Protein AF-G7IT45-F1 (afdb_monomer)

Structure (mmCIF, N/CA/C/O backbone):
data_AF-G7IT45-F1
#
_entry.id   AF-G7IT45-F1
#
loop_
_atom_site.group_PDB
_atom_site.id
_atom_site.type_symbol
_atom_site.label_atom_id
_atom_site.label_alt_id
_atom_site.label_comp_id
_atom_site.label_asym_id
_atom_site.label_entity_id
_atom_site.label_seq_id
_atom_site.pdbx_PDB_ins_code
_atom_site.Cartn_x
_atom_site.Cartn_y
_atom_site.Cartn_z
_atom_site.occupancy
_atom_site.B_iso_or_equiv
_atom_site.auth_seq_id
_atom_site.auth_comp_id
_atom_site.auth_asym_id
_atom_site.auth_atom_id
_atom_site.pdbx_PDB_model_num
ATOM 1 N N . MET A 1 1 ? 17.688 11.179 -70.882 1.00 41.47 1 MET A N 1
ATOM 2 C CA . MET A 1 1 ? 17.077 11.978 -69.800 1.00 41.47 1 MET A CA 1
ATOM 3 C C . MET A 1 1 ? 17.058 11.093 -68.564 1.00 41.47 1 MET A C 1
ATOM 5 O O . MET A 1 1 ? 16.276 10.158 -68.521 1.00 41.47 1 MET A O 1
ATOM 9 N N . ALA A 1 2 ? 18.028 11.274 -67.666 1.00 36.28 2 ALA A N 1
ATOM 10 C CA . ALA A 1 2 ? 18.219 10.451 -66.473 1.00 36.28 2 ALA A CA 1
ATOM 11 C C . ALA A 1 2 ? 17.669 11.207 -65.259 1.00 36.28 2 ALA A C 1
ATOM 13 O O . ALA A 1 2 ? 18.077 12.338 -65.005 1.00 36.28 2 ALA A O 1
ATOM 14 N N . THR A 1 3 ? 16.726 10.607 -64.542 1.00 42.81 3 THR A N 1
ATOM 15 C CA . THR A 1 3 ? 16.214 11.110 -63.264 1.00 42.81 3 THR A CA 1
ATOM 16 C C . THR A 1 3 ? 17.187 10.727 -62.155 1.00 42.81 3 THR A C 1
ATOM 18 O O . THR A 1 3 ? 17.329 9.547 -61.843 1.00 42.81 3 THR A O 1
ATOM 21 N N . GLN A 1 4 ? 17.864 11.716 -61.569 1.00 48.47 4 GLN A N 1
ATOM 22 C CA . GLN A 1 4 ? 18.598 11.537 -60.319 1.00 48.47 4 GLN A CA 1
ATOM 23 C C . GLN A 1 4 ? 17.596 11.578 -59.163 1.00 48.47 4 GLN A C 1
ATOM 25 O O . GLN A 1 4 ? 16.976 12.605 -58.893 1.00 48.47 4 GLN A O 1
ATOM 30 N N . THR A 1 5 ? 17.410 10.436 -58.510 1.00 47.06 5 THR A N 1
ATOM 31 C CA . THR A 1 5 ? 16.777 10.331 -57.196 1.00 47.06 5 THR A CA 1
ATOM 32 C C . THR A 1 5 ? 17.708 10.977 -56.177 1.00 47.06 5 THR A C 1
ATOM 34 O O . THR A 1 5 ? 18.746 10.409 -55.844 1.00 47.06 5 THR A O 1
ATOM 37 N N . VAL A 1 6 ? 17.355 12.189 -55.750 1.00 53.72 6 VAL A N 1
ATOM 38 C CA . VAL A 1 6 ? 18.033 12.923 -54.678 1.00 53.72 6 VAL A CA 1
ATOM 39 C C . VAL A 1 6 ? 18.029 12.068 -53.413 1.00 53.72 6 VAL A C 1
ATOM 41 O O . VAL A 1 6 ? 17.005 11.515 -53.018 1.00 53.72 6 VAL A O 1
ATOM 44 N N . GLU A 1 7 ? 19.219 11.936 -52.844 1.00 46.31 7 GLU A N 1
ATOM 45 C CA . GLU A 1 7 ? 19.577 11.059 -51.742 1.00 46.31 7 GLU A CA 1
ATOM 46 C C . GLU A 1 7 ? 18.808 11.399 -50.460 1.00 46.31 7 GLU A C 1
ATOM 48 O O . GLU A 1 7 ? 18.749 12.542 -50.006 1.00 46.31 7 GLU A O 1
ATOM 53 N N . ASP A 1 8 ? 18.246 10.349 -49.872 1.00 47.88 8 ASP A N 1
ATOM 54 C CA . ASP A 1 8 ? 17.491 10.294 -48.624 1.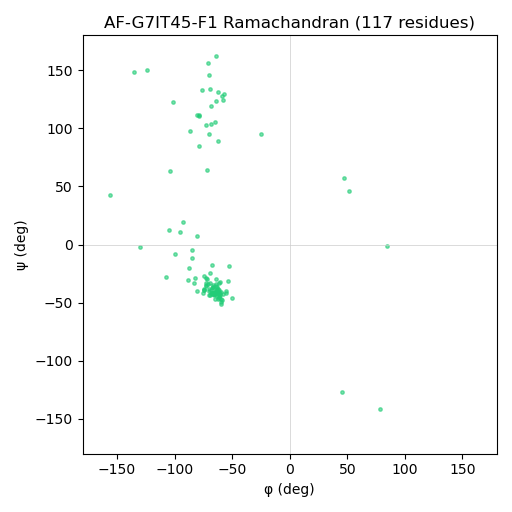00 47.88 8 ASP A CA 1
ATOM 55 C C . ASP A 1 8 ? 18.434 10.484 -47.408 1.00 47.88 8 ASP A C 1
ATOM 57 O O . ASP A 1 8 ? 18.681 9.577 -46.611 1.00 47.88 8 ASP A O 1
ATOM 61 N N . SER A 1 9 ? 19.051 11.666 -47.306 1.00 53.31 9 SER A N 1
ATOM 62 C CA . SER A 1 9 ? 20.130 11.980 -46.357 1.00 53.31 9 SER A CA 1
ATOM 63 C C . SER A 1 9 ? 19.658 12.834 -45.178 1.00 53.31 9 SER A C 1
ATOM 65 O O . SER A 1 9 ? 20.139 13.943 -44.963 1.00 53.31 9 SER A O 1
ATOM 67 N N . SER A 1 10 ? 18.744 12.315 -44.356 1.00 56.12 10 SER A N 1
ATOM 68 C CA . SER A 1 10 ? 18.561 12.834 -42.987 1.00 56.12 10 SER A CA 1
ATOM 69 C C . SER A 1 10 ? 17.938 11.821 -42.027 1.00 56.12 10 SER A C 1
ATOM 71 O O . SER A 1 10 ? 17.083 12.156 -41.206 1.00 56.12 10 SER A O 1
ATOM 73 N N . ARG A 1 11 ? 18.364 10.557 -42.079 1.00 58.91 11 ARG A N 1
ATOM 74 C CA . ARG A 1 11 ? 18.060 9.605 -41.003 1.00 58.91 11 ARG A CA 1
ATOM 75 C C . ARG A 1 11 ? 19.018 9.864 -39.836 1.00 58.91 11 ARG A C 1
ATOM 77 O O . ARG A 1 11 ? 20.075 9.249 -39.737 1.00 58.91 11 ARG A O 1
ATOM 84 N N . SER A 1 12 ? 18.679 10.812 -38.959 1.00 65.56 12 SER A N 1
ATOM 85 C CA . SER A 1 12 ? 19.432 11.028 -37.719 1.00 65.56 12 SER A CA 1
ATOM 86 C C . SER A 1 12 ? 19.285 9.794 -36.825 1.00 65.56 12 SER A C 1
ATOM 88 O O . SER A 1 12 ? 18.222 9.553 -36.250 1.00 65.56 12 SER A O 1
ATOM 90 N N . GLY A 1 13 ? 20.335 8.978 -36.743 1.00 75.06 13 GLY A N 1
ATOM 91 C CA . GLY A 1 13 ? 20.369 7.823 -35.851 1.00 75.06 13 GLY A CA 1
ATOM 92 C C . GLY A 1 13 ? 20.295 8.229 -34.369 1.00 75.06 13 GLY A C 1
ATOM 93 O O . GLY A 1 13 ? 20.558 9.385 -34.026 1.00 75.06 13 GLY A O 1
ATOM 94 N N . PRO A 1 14 ? 19.959 7.296 -33.461 1.00 78.94 14 PRO A N 1
ATOM 95 C CA . PRO A 1 14 ? 19.880 7.582 -32.030 1.00 78.94 14 PRO A CA 1
ATOM 96 C C . PRO A 1 14 ? 21.216 8.103 -31.481 1.00 78.94 14 PRO A C 1
ATOM 98 O O . PRO A 1 14 ? 22.249 7.437 -31.607 1.00 78.94 14 PRO A O 1
ATOM 101 N N . ARG A 1 15 ? 21.205 9.281 -30.843 1.00 84.56 15 ARG A N 1
ATOM 102 C CA . ARG A 1 15 ? 22.400 9.879 -30.230 1.00 84.56 15 ARG A CA 1
ATOM 103 C C . ARG A 1 15 ? 22.837 9.047 -29.026 1.00 84.56 15 ARG A C 1
ATOM 105 O O . ARG A 1 15 ? 22.092 8.909 -28.059 1.00 84.56 15 ARG A O 1
ATOM 112 N N . ARG A 1 16 ? 24.057 8.509 -29.076 1.00 86.50 16 ARG A N 1
ATOM 113 C CA . ARG A 1 16 ? 24.663 7.791 -27.948 1.00 86.50 16 ARG A CA 1
ATOM 114 C C . ARG A 1 16 ? 25.145 8.781 -26.899 1.00 86.50 16 ARG A C 1
ATOM 116 O O . ARG A 1 16 ? 25.781 9.783 -27.225 1.00 86.50 16 ARG A O 1
ATOM 123 N N . THR A 1 17 ? 24.813 8.509 -25.646 1.00 90.75 17 THR A N 1
ATOM 124 C CA . THR A 1 17 ? 25.255 9.287 -24.490 1.00 90.75 17 THR A CA 1
ATOM 125 C C . THR A 1 17 ? 25.688 8.315 -23.406 1.00 90.75 17 THR A C 1
ATOM 127 O O . THR A 1 17 ? 25.124 7.232 -23.289 1.00 90.75 17 THR A O 1
ATOM 130 N N . VAL A 1 18 ? 26.664 8.710 -22.588 1.00 90.12 18 VAL A N 1
ATOM 131 C CA . VAL A 1 18 ? 27.172 7.872 -21.489 1.00 90.12 18 VAL A CA 1
ATOM 132 C C . VAL A 1 18 ? 26.041 7.492 -20.524 1.00 90.12 18 VAL A C 1
ATOM 134 O O . VAL A 1 18 ? 25.907 6.334 -20.146 1.00 90.12 18 VAL A O 1
ATOM 137 N N . VAL A 1 19 ? 25.162 8.446 -20.198 1.00 92.38 19 VAL A N 1
ATOM 138 C CA . VAL A 1 19 ? 23.958 8.199 -19.386 1.00 92.38 19 VAL A CA 1
ATOM 139 C C . VAL A 1 19 ? 22.972 7.286 -20.118 1.00 92.38 19 VAL A C 1
ATOM 141 O O . VAL A 1 19 ? 22.407 6.381 -19.514 1.00 92.38 19 VAL A O 1
ATOM 144 N N . GLY A 1 20 ? 22.784 7.483 -21.423 1.00 89.81 20 GLY A N 1
ATOM 145 C CA . GLY A 1 20 ? 21.901 6.660 -22.242 1.00 89.81 20 GLY A CA 1
ATOM 146 C C . GLY A 1 20 ? 22.355 5.207 -22.323 1.00 89.81 20 GLY A C 1
ATOM 147 O O . GLY A 1 20 ? 21.511 4.325 -22.256 1.00 89.81 20 GLY A O 1
ATOM 148 N N . ASP A 1 21 ? 23.660 4.943 -22.405 1.00 91.88 21 ASP A N 1
ATOM 149 C CA . ASP A 1 21 ? 24.197 3.580 -22.410 1.00 91.88 21 ASP A CA 1
ATOM 150 C C . ASP A 1 21 ? 24.086 2.909 -21.020 1.00 91.88 21 ASP A C 1
ATOM 152 O O . ASP A 1 21 ? 23.860 1.701 -20.961 1.00 91.88 21 ASP A O 1
ATOM 156 N N . 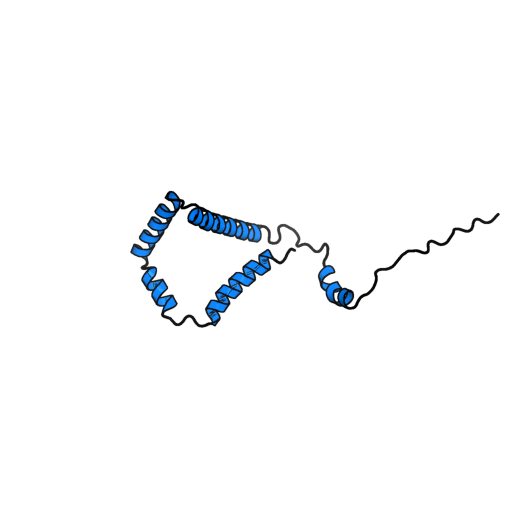LEU A 1 22 ? 24.124 3.674 -19.916 1.00 92.31 22 LEU A N 1
ATOM 157 C CA . LEU A 1 22 ? 23.862 3.171 -18.554 1.00 92.31 22 LEU A CA 1
ATOM 158 C C . LEU A 1 22 ? 22.375 2.896 -18.274 1.00 92.31 22 LEU A C 1
ATOM 160 O O . LEU A 1 22 ? 22.047 1.916 -17.611 1.00 92.31 22 LEU A O 1
ATOM 164 N N . LEU A 1 23 ? 21.471 3.747 -18.770 1.00 91.50 23 LEU 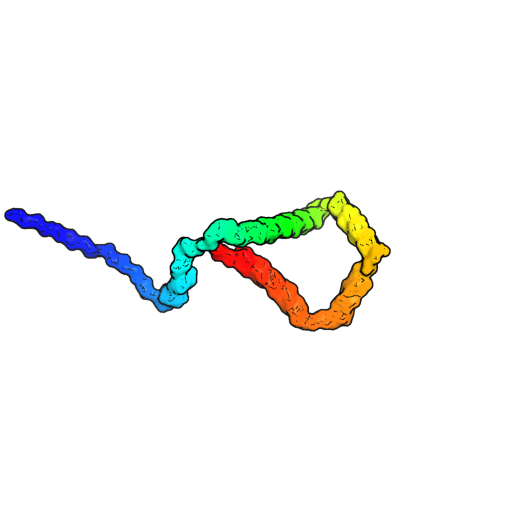A N 1
ATOM 165 C CA . LEU A 1 23 ? 20.019 3.604 -18.581 1.00 91.50 23 LEU A CA 1
ATOM 166 C C . LEU A 1 23 ? 19.372 2.673 -19.616 1.00 91.50 23 LEU A C 1
ATOM 168 O O . LEU A 1 23 ? 18.225 2.262 -19.451 1.00 91.50 23 LEU A O 1
ATOM 172 N N . LYS A 1 24 ? 20.101 2.308 -20.677 1.00 90.81 24 LYS A N 1
ATOM 173 C CA . LYS A 1 24 ? 19.636 1.397 -21.726 1.00 90.81 24 LYS A CA 1
ATOM 174 C C . LYS A 1 24 ? 19.040 0.079 -21.210 1.00 90.81 24 LYS A C 1
ATOM 176 O O . LYS A 1 24 ? 17.967 -0.268 -21.701 1.00 90.81 24 LYS A O 1
ATOM 181 N N . PRO A 1 25 ? 19.652 -0.651 -20.254 1.00 90.62 25 PRO A N 1
ATOM 182 C CA . PRO A 1 25 ? 19.051 -1.868 -19.707 1.00 90.62 25 PRO A CA 1
ATOM 183 C C . PRO A 1 25 ? 17.701 -1.623 -19.015 1.00 90.62 25 PRO A C 1
ATOM 185 O O . PRO A 1 25 ? 16.815 -2.463 -19.140 1.00 90.62 25 PRO A O 1
ATOM 188 N N . LEU A 1 26 ? 17.491 -0.464 -18.379 1.00 91.00 26 LEU A N 1
ATOM 189 C CA . LEU A 1 26 ? 16.231 -0.139 -17.690 1.00 91.00 26 LEU A CA 1
ATOM 190 C C . LEU A 1 26 ? 15.057 0.078 -18.653 1.00 91.00 26 LEU A C 1
ATOM 192 O O . LEU A 1 26 ? 13.912 -0.121 -18.274 1.00 91.00 26 LEU A O 1
ATOM 196 N N . ASN A 1 27 ? 15.336 0.457 -19.903 1.00 91.31 27 ASN A N 1
ATOM 197 C CA . ASN A 1 27 ? 14.320 0.643 -20.944 1.00 91.31 27 ASN A CA 1
ATOM 198 C C . ASN A 1 27 ? 14.299 -0.510 -21.970 1.00 91.31 27 ASN A C 1
ATOM 200 O O . ASN A 1 27 ? 13.732 -0.378 -23.052 1.00 91.31 27 ASN A O 1
ATOM 204 N N . SER A 1 28 ? 14.982 -1.624 -21.683 1.00 90.50 28 SER A N 1
ATOM 205 C CA . SER A 1 28 ? 15.138 -2.732 -22.639 1.00 90.50 28 SER A CA 1
ATOM 206 C C . SER A 1 28 ? 14.007 -3.762 -22.591 1.00 90.50 28 SER A C 1
ATOM 208 O O . SER A 1 28 ? 13.786 -4.462 -23.575 1.00 90.50 28 SER A O 1
ATOM 210 N N . GLU A 1 29 ? 13.258 -3.824 -21.487 1.00 91.00 29 GLU A N 1
ATOM 211 C CA . GLU A 1 29 ? 12.187 -4.809 -21.273 1.00 91.00 29 GLU A CA 1
ATOM 212 C C . GLU A 1 29 ? 10.797 -4.309 -21.701 1.00 91.00 29 GLU A C 1
ATOM 214 O O . GLU A 1 29 ? 9.773 -4.854 -21.292 1.00 91.00 29 GLU A O 1
ATOM 219 N N . TYR A 1 30 ? 10.738 -3.282 -22.552 1.00 84.00 30 TYR A N 1
ATOM 220 C CA . TYR A 1 30 ? 9.470 -2.754 -23.044 1.00 84.00 30 TYR A CA 1
ATOM 221 C C . TYR A 1 30 ? 8.663 -3.833 -23.782 1.00 84.00 30 TYR A C 1
ATOM 223 O O . TYR A 1 30 ? 9.158 -4.491 -24.698 1.00 84.00 30 TYR A O 1
ATOM 231 N N . GLY A 1 31 ? 7.403 -4.008 -23.381 1.00 90.62 31 GLY A N 1
ATOM 232 C CA . GLY A 1 31 ? 6.504 -5.025 -23.933 1.00 90.62 31 GLY A CA 1
ATOM 233 C C . GLY A 1 31 ? 6.634 -6.413 -23.297 1.00 90.62 31 GLY A C 1
ATOM 234 O O . GLY A 1 31 ? 5.870 -7.311 -23.653 1.00 90.62 31 GLY A O 1
ATOM 235 N N . LYS A 1 32 ? 7.548 -6.608 -22.337 1.00 90.06 32 LYS A N 1
ATOM 236 C CA . LYS A 1 32 ? 7.611 -7.832 -21.535 1.00 90.06 32 LYS A CA 1
ATOM 237 C C . LYS A 1 32 ? 6.543 -7.772 -20.445 1.00 90.06 32 LYS A C 1
ATOM 239 O O . LYS A 1 32 ? 6.650 -7.004 -19.498 1.00 90.06 32 LYS A O 1
ATOM 244 N N . VAL A 1 33 ? 5.520 -8.609 -20.572 1.00 90.12 33 VAL A N 1
ATOM 245 C CA . VAL A 1 33 ? 4.442 -8.733 -19.582 1.00 90.12 33 VAL A CA 1
ATOM 246 C C . VAL A 1 33 ? 4.317 -10.177 -19.116 1.00 90.12 33 VAL A C 1
ATOM 248 O O . VAL A 1 33 ? 4.623 -11.112 -19.860 1.00 90.12 33 VAL A O 1
ATOM 251 N N . ALA A 1 34 ? 3.874 -10.374 -17.876 1.00 89.06 34 ALA A N 1
ATOM 252 C CA . ALA A 1 34 ? 3.550 -11.707 -17.385 1.00 89.06 34 ALA A CA 1
ATOM 253 C C . ALA A 1 34 ? 2.289 -12.232 -18.104 1.00 89.06 34 ALA A C 1
ATOM 255 O O . ALA A 1 34 ? 1.309 -11.494 -18.218 1.00 89.06 34 ALA A O 1
ATOM 256 N N . PRO A 1 35 ? 2.280 -13.484 -18.593 1.00 88.56 35 PRO A N 1
ATOM 257 C CA . PRO A 1 35 ? 1.101 -14.052 -19.234 1.00 88.56 35 PRO A CA 1
ATOM 258 C C . PRO A 1 35 ? -0.022 -14.308 -18.214 1.00 88.56 35 PRO A C 1
ATOM 260 O O . PRO A 1 35 ? 0.225 -14.690 -17.069 1.00 88.56 35 PRO A O 1
ATOM 263 N N . GLY A 1 36 ? -1.276 -14.148 -18.646 1.00 93.25 36 GLY A N 1
ATOM 264 C CA . GLY A 1 36 ? -2.455 -14.371 -17.803 1.00 93.25 36 GLY A CA 1
ATOM 265 C C . GLY A 1 36 ? -2.744 -13.210 -16.844 1.00 93.25 36 GLY A C 1
ATOM 266 O O . GLY A 1 36 ? -2.610 -12.050 -17.215 1.00 93.25 36 GLY A O 1
ATOM 267 N N . TRP A 1 37 ? -3.172 -13.528 -15.617 1.00 86.62 37 TRP A N 1
ATOM 268 C CA . TRP A 1 37 ? -3.557 -12.540 -14.593 1.00 86.62 37 TRP A CA 1
ATOM 269 C C . TRP A 1 37 ? -2.381 -12.001 -13.768 1.00 86.62 37 TRP A C 1
ATOM 271 O O . TRP A 1 37 ? -2.586 -11.130 -12.928 1.00 86.62 37 TRP A O 1
ATOM 281 N N . GLY A 1 38 ? -1.162 -12.515 -13.966 1.00 91.62 38 GLY A N 1
ATOM 282 C CA . GLY A 1 38 ? 0.035 -12.055 -13.258 1.00 91.62 38 GLY A CA 1
ATOM 283 C C . GLY A 1 38 ? -0.185 -11.873 -11.749 1.00 91.62 38 GLY A C 1
ATOM 284 O O . GLY A 1 38 ? -0.677 -12.768 -11.062 1.00 91.62 38 GLY A O 1
ATOM 285 N N . THR A 1 39 ? 0.152 -10.688 -11.241 1.00 87.62 39 THR A N 1
ATOM 286 C CA . THR A 1 39 ? -0.045 -10.288 -9.839 1.00 87.62 39 THR A CA 1
ATOM 287 C C . THR A 1 39 ? -1.347 -9.516 -9.606 1.00 87.62 39 THR A C 1
ATOM 289 O O . THR A 1 39 ? -1.547 -8.989 -8.515 1.00 87.62 39 THR A O 1
ATOM 292 N N . THR A 1 40 ? -2.265 -9.453 -10.576 1.00 86.62 40 THR A N 1
ATOM 293 C CA . THR A 1 40 ? -3.514 -8.679 -10.469 1.00 86.62 40 THR A CA 1
ATOM 294 C C . THR A 1 40 ? -4.359 -9.040 -9.240 1.00 86.62 40 THR A C 1
ATOM 296 O O . THR A 1 40 ? -4.825 -8.116 -8.574 1.00 86.62 40 THR A O 1
ATOM 299 N N . PRO A 1 41 ? -4.531 -10.320 -8.845 1.00 86.31 41 PRO A N 1
ATOM 300 C CA . PRO A 1 41 ? -5.247 -10.641 -7.608 1.00 86.31 41 PRO A CA 1
ATOM 301 C C . PRO A 1 41 ? -4.540 -10.098 -6.357 1.00 86.31 41 PRO A C 1
ATOM 303 O O . PRO A 1 41 ? -5.189 -9.547 -5.472 1.00 86.31 41 PRO A O 1
ATOM 306 N N . LEU A 1 42 ? -3.206 -10.193 -6.308 1.00 86.00 42 LEU A N 1
ATOM 307 C CA . LEU A 1 42 ? -2.394 -9.658 -5.211 1.00 86.00 42 LEU A CA 1
ATOM 308 C C . LEU A 1 42 ? -2.480 -8.124 -5.146 1.00 86.00 42 LEU A C 1
ATOM 310 O O . LEU A 1 42 ? -2.652 -7.563 -4.067 1.00 86.00 42 LEU A O 1
ATOM 314 N N . MET A 1 43 ? -2.429 -7.452 -6.299 1.00 85.56 43 MET A N 1
ATOM 315 C CA . MET A 1 43 ? -2.661 -6.011 -6.421 1.00 85.56 43 MET A CA 1
ATOM 316 C C . MET A 1 43 ? -4.062 -5.632 -5.926 1.00 85.56 43 MET A C 1
ATOM 318 O O . MET A 1 43 ? -4.206 -4.644 -5.215 1.00 85.56 43 MET A O 1
ATOM 322 N N . GLY A 1 44 ? -5.084 -6.437 -6.234 1.00 84.31 44 GLY A N 1
ATOM 323 C CA . GLY A 1 44 ? -6.446 -6.243 -5.734 1.00 84.31 44 GLY A CA 1
ATOM 324 C C . GLY A 1 44 ? -6.536 -6.325 -4.208 1.00 84.31 44 GLY A C 1
ATOM 325 O O . GLY A 1 44 ? -7.182 -5.482 -3.588 1.00 84.31 44 GLY A O 1
ATOM 326 N N . ILE A 1 45 ? -5.830 -7.276 -3.589 1.00 88.44 45 ILE A N 1
ATOM 327 C CA . ILE A 1 45 ? -5.727 -7.362 -2.123 1.00 88.44 45 ILE A CA 1
ATOM 328 C C . ILE A 1 45 ? -5.043 -6.109 -1.562 1.00 88.44 45 ILE A C 1
ATOM 330 O O . ILE A 1 45 ? -5.554 -5.505 -0.620 1.00 88.44 45 ILE A O 1
ATOM 334 N N . ALA A 1 46 ? -3.926 -5.680 -2.157 1.00 87.44 46 ALA A N 1
ATOM 335 C CA . ALA A 1 46 ? -3.212 -4.479 -1.726 1.00 87.44 46 ALA A CA 1
ATOM 336 C C . ALA A 1 46 ? -4.086 -3.219 -1.848 1.00 87.44 46 ALA A C 1
ATOM 338 O O . ALA A 1 46 ? -4.134 -2.414 -0.921 1.00 87.44 46 ALA A O 1
ATOM 339 N N . MET A 1 47 ? -4.840 -3.079 -2.941 1.00 84.38 47 MET A N 1
ATOM 340 C CA . MET A 1 47 ? -5.804 -1.994 -3.130 1.00 84.38 47 MET A CA 1
ATOM 341 C C . MET A 1 47 ? -6.935 -2.022 -2.098 1.00 84.38 47 MET A C 1
ATOM 343 O O . MET A 1 47 ? -7.318 -0.969 -1.589 1.00 84.38 47 MET A O 1
ATOM 347 N N . ALA A 1 48 ? -7.471 -3.201 -1.774 1.00 84.62 48 ALA A N 1
ATOM 348 C CA . ALA A 1 48 ? -8.527 -3.340 -0.774 1.00 84.62 48 ALA A CA 1
ATOM 349 C C . ALA A 1 48 ? -8.025 -2.944 0.622 1.00 84.62 48 ALA 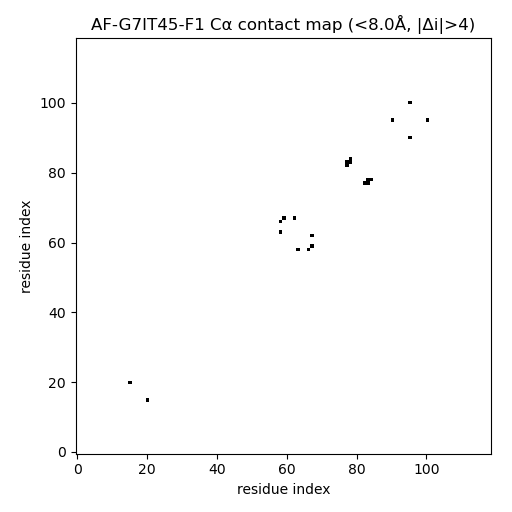A C 1
ATOM 351 O O . ALA A 1 48 ? -8.662 -2.137 1.296 1.00 84.62 48 ALA A O 1
ATOM 352 N N . LEU A 1 49 ? -6.846 -3.434 1.022 1.00 84.12 49 LEU A N 1
ATOM 353 C CA . LEU A 1 49 ? -6.202 -3.047 2.281 1.00 84.12 49 LEU A CA 1
ATOM 354 C C . LEU A 1 49 ? -5.893 -1.548 2.320 1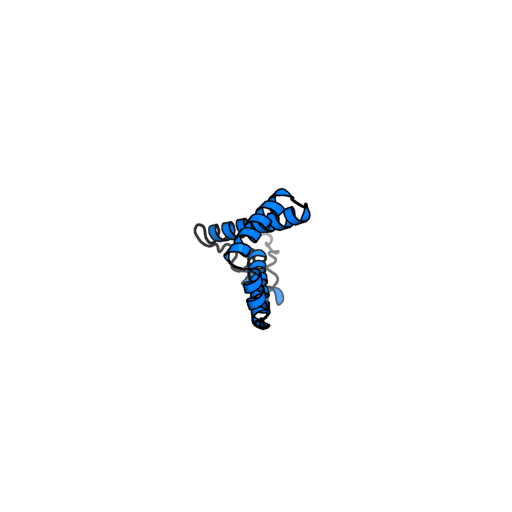.00 84.12 49 LEU A C 1
ATOM 356 O O . LEU A 1 49 ? -6.142 -0.897 3.332 1.00 84.12 49 LEU A O 1
ATOM 360 N N . PHE A 1 50 ? -5.420 -0.982 1.208 1.00 82.38 50 PHE A N 1
ATOM 361 C CA . PHE A 1 50 ? -5.168 0.451 1.089 1.00 82.38 50 PHE A CA 1
ATOM 362 C C . PHE A 1 50 ? -6.460 1.271 1.211 1.00 82.38 50 PHE A C 1
ATOM 364 O O . PHE A 1 50 ? -6.483 2.289 1.894 1.00 82.38 50 PHE A O 1
ATOM 371 N N . THR A 1 51 ? -7.567 0.799 0.635 1.00 81.06 51 THR A N 1
ATOM 372 C CA . THR A 1 51 ? -8.881 1.455 0.746 1.00 81.06 51 THR A CA 1
ATOM 373 C C . THR A 1 51 ? -9.421 1.411 2.176 1.00 81.06 51 THR A C 1
ATOM 375 O O . THR A 1 51 ? -9.928 2.417 2.672 1.00 81.06 51 THR A O 1
ATOM 378 N N . ILE A 1 52 ? -9.275 0.278 2.870 1.00 84.38 52 ILE A N 1
ATOM 379 C CA . ILE A 1 52 ? -9.638 0.146 4.288 1.00 84.38 52 ILE A CA 1
ATOM 380 C C . ILE A 1 52 ? -8.795 1.104 5.137 1.00 84.38 52 ILE A C 1
ATOM 382 O O . ILE A 1 52 ? -9.342 1.841 5.953 1.00 84.38 52 ILE A O 1
ATOM 386 N N . PHE A 1 53 ? -7.482 1.155 4.898 1.00 82.38 53 PHE A N 1
ATOM 387 C CA . PHE A 1 53 ? -6.575 2.075 5.582 1.00 82.38 53 PHE A CA 1
ATOM 388 C C . PHE A 1 53 ? -6.973 3.545 5.376 1.00 82.38 53 PHE A C 1
ATOM 390 O O . PHE A 1 53 ? -7.090 4.289 6.351 1.00 82.38 53 PHE A O 1
ATOM 397 N N . LEU A 1 54 ? -7.249 3.953 4.130 1.00 79.81 54 LEU A N 1
ATOM 398 C CA . LEU A 1 54 ? -7.703 5.310 3.815 1.00 79.81 54 LEU A CA 1
ATOM 399 C C . LEU A 1 54 ? -9.058 5.640 4.455 1.00 79.81 54 LEU A C 1
ATOM 401 O O . LEU A 1 54 ? -9.261 6.763 4.910 1.00 79.81 54 LEU A O 1
ATOM 405 N N . SER A 1 55 ? -9.969 4.670 4.527 1.00 77.25 55 SER A N 1
ATOM 406 C CA . SER A 1 55 ? -11.273 4.853 5.175 1.00 77.25 55 SER A CA 1
ATOM 407 C C . SER A 1 55 ? -11.115 5.064 6.682 1.00 77.25 55 SER A C 1
ATOM 409 O O . SER A 1 55 ? -11.709 5.984 7.230 1.00 77.25 55 SER A O 1
ATOM 411 N N . ILE A 1 56 ? -10.235 4.302 7.341 1.00 77.44 56 ILE A N 1
ATOM 412 C CA . ILE A 1 56 ? -9.935 4.469 8.771 1.00 77.44 56 ILE A CA 1
ATOM 413 C C . ILE A 1 56 ? -9.390 5.874 9.055 1.00 77.44 56 ILE A C 1
ATOM 415 O O . ILE A 1 56 ? -9.916 6.562 9.927 1.00 77.44 56 ILE A O 1
ATOM 419 N N . ILE A 1 57 ? -8.375 6.341 8.316 1.00 78.94 57 ILE A N 1
ATOM 420 C CA . ILE A 1 57 ? -7.813 7.685 8.553 1.00 78.94 57 ILE A CA 1
ATOM 421 C C . ILE A 1 57 ? -8.814 8.797 8.213 1.00 78.94 57 ILE A C 1
ATOM 423 O O . ILE A 1 57 ? -8.841 9.818 8.897 1.00 78.94 57 ILE A O 1
ATOM 427 N N . LEU A 1 58 ? -9.654 8.602 7.190 1.00 75.44 58 LEU A N 1
ATOM 428 C CA . LEU A 1 58 ? -10.679 9.563 6.789 1.00 75.44 58 LEU A CA 1
ATOM 429 C C . LEU A 1 58 ? -11.782 9.665 7.844 1.00 75.44 58 LEU A C 1
ATOM 431 O O . LEU A 1 58 ? -12.229 10.763 8.162 1.00 75.44 58 LEU A O 1
ATOM 435 N N . GLU A 1 59 ? -12.202 8.541 8.410 1.00 71.81 59 GLU A N 1
ATOM 436 C CA . GLU A 1 59 ? -13.211 8.509 9.464 1.00 71.81 59 GLU A CA 1
ATOM 437 C C . GLU A 1 59 ? -12.671 9.022 10.802 1.00 71.81 59 GLU A C 1
ATOM 439 O O . GLU A 1 59 ? -13.388 9.73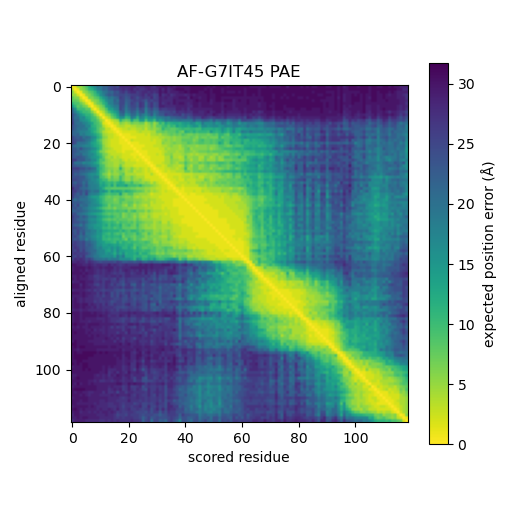6 11.501 1.00 71.81 59 GLU A O 1
ATOM 444 N N . ILE A 1 60 ? -11.396 8.765 11.122 1.00 72.50 60 ILE A N 1
ATOM 445 C CA . ILE A 1 60 ? -10.699 9.413 12.245 1.00 72.50 60 ILE A CA 1
ATOM 446 C C . ILE A 1 60 ? -10.670 10.934 12.039 1.00 72.50 60 ILE A C 1
ATOM 448 O O . ILE A 1 60 ? -11.008 11.685 12.953 1.00 72.50 60 ILE A O 1
ATOM 452 N N . TYR A 1 61 ? -10.318 11.401 10.838 1.00 74.44 61 TYR A N 1
ATOM 453 C CA . TYR A 1 61 ? -10.249 12.830 10.525 1.00 74.44 61 TYR A CA 1
ATOM 454 C C . TYR A 1 61 ? -11.623 13.509 10.571 1.00 74.44 61 TYR A C 1
ATOM 456 O O . TYR A 1 61 ? -11.770 14.592 11.133 1.00 74.44 61 TYR A O 1
ATOM 464 N N . ASN A 1 62 ? -12.652 12.857 10.029 1.00 79.06 62 ASN A N 1
ATOM 465 C CA . ASN A 1 62 ? -14.017 13.375 10.007 1.00 79.06 62 ASN A CA 1
ATOM 466 C C . ASN A 1 62 ? -14.764 13.166 11.338 1.00 79.06 62 ASN A C 1
ATOM 468 O O . ASN A 1 62 ? -15.965 13.415 11.414 1.00 79.06 62 ASN A O 1
ATOM 472 N N . SER A 1 63 ? -14.077 12.694 12.388 1.00 64.50 63 SER A N 1
ATOM 473 C CA . SER A 1 63 ? -14.681 12.405 13.694 1.00 64.50 63 SER A CA 1
ATOM 474 C C . SER A 1 63 ? -15.926 11.513 13.571 1.00 64.50 63 SER A C 1
ATOM 476 O O . SER A 1 63 ? -16.973 11.803 14.148 1.00 64.50 63 SER A O 1
ATOM 478 N N . GLY A 1 64 ? -15.839 10.439 12.779 1.00 61.28 64 GLY A N 1
ATOM 479 C CA . GLY A 1 64 ? -16.921 9.484 12.552 1.00 61.28 64 GLY A CA 1
ATOM 480 C C . GLY A 1 64 ? -17.323 8.769 13.844 1.00 61.28 64 GLY A C 1
ATOM 481 O O . GLY A 1 64 ? -16.810 7.700 14.165 1.00 61.28 64 GLY A O 1
ATOM 482 N N . ILE A 1 65 ? -18.267 9.359 14.583 1.00 58.38 65 ILE A N 1
ATOM 483 C CA . ILE A 1 65 ? -18.732 8.916 15.911 1.00 58.38 65 ILE A CA 1
ATOM 484 C C . ILE A 1 65 ? -19.180 7.444 15.919 1.00 58.38 65 ILE A C 1
ATOM 486 O O . ILE A 1 65 ? -19.021 6.765 16.933 1.00 58.38 65 ILE A O 1
ATOM 490 N N . LEU A 1 66 ? -19.711 6.930 14.803 1.00 60.19 66 LEU A N 1
ATOM 491 C CA . LEU A 1 66 ? -20.287 5.584 14.718 1.00 60.19 66 LEU A CA 1
ATOM 492 C C . LEU A 1 66 ? -19.236 4.472 14.538 1.00 60.19 66 LEU A C 1
ATOM 494 O O . LEU A 1 66 ? -19.350 3.425 15.174 1.00 60.19 66 LEU A O 1
ATOM 498 N N . TRP A 1 67 ? -18.190 4.692 13.731 1.00 61.22 67 TRP A N 1
ATOM 499 C CA . TRP A 1 67 ? -17.078 3.739 13.633 1.00 61.22 67 TRP A CA 1
ATOM 500 C C . TRP A 1 67 ? -16.199 3.861 14.877 1.00 61.22 67 TRP A C 1
ATOM 502 O O . TRP A 1 67 ? -15.916 2.855 15.504 1.00 61.22 67 TRP A O 1
ATOM 512 N N . PHE A 1 68 ? -15.905 5.064 15.379 1.00 62.03 68 PHE A N 1
ATOM 513 C CA . PHE A 1 68 ? -15.155 5.196 16.634 1.00 62.03 68 PHE A CA 1
ATOM 514 C C . PHE A 1 68 ? -15.816 4.435 17.801 1.00 62.03 68 PHE A C 1
ATOM 516 O O . PHE A 1 68 ? -15.134 3.742 18.546 1.00 62.03 68 PHE A O 1
ATOM 523 N N . THR A 1 69 ? -17.148 4.456 17.929 1.00 64.50 69 THR A N 1
ATOM 524 C CA . THR A 1 69 ? -17.848 3.681 18.975 1.00 64.50 69 THR A CA 1
ATOM 525 C C . THR A 1 69 ? -17.883 2.174 18.725 1.00 64.50 69 THR A C 1
ATOM 527 O O . THR A 1 69 ? -17.782 1.416 19.688 1.00 64.50 69 THR A O 1
ATOM 530 N N . TYR A 1 70 ? -18.008 1.709 17.480 1.00 66.69 70 TYR A N 1
ATOM 531 C CA . TYR A 1 70 ? -17.972 0.272 17.178 1.00 66.69 70 TYR A CA 1
ATOM 532 C C . TYR A 1 70 ? -16.545 -0.301 17.271 1.00 66.69 70 TYR A C 1
ATOM 534 O O . TYR A 1 70 ? -16.366 -1.385 17.817 1.00 66.69 70 TYR A O 1
ATOM 542 N N . LEU A 1 71 ? -15.527 0.443 16.825 1.00 65.69 71 LEU A N 1
ATOM 543 C CA . LEU A 1 71 ? -14.105 0.083 16.919 1.00 65.69 71 LEU A CA 1
ATOM 544 C C . LEU A 1 71 ? -13.653 0.083 18.367 1.00 65.69 71 LEU A C 1
ATOM 546 O O . LEU A 1 71 ? -13.015 -0.875 18.776 1.00 65.69 71 LEU A O 1
ATOM 550 N N . ASN A 1 72 ? -14.059 1.083 19.155 1.00 65.50 72 ASN A N 1
ATOM 551 C CA . ASN A 1 72 ? -13.831 1.066 20.596 1.00 65.50 72 ASN A CA 1
ATOM 552 C C . ASN A 1 72 ? -14.539 -0.111 21.252 1.00 65.50 72 ASN A C 1
ATOM 554 O O . ASN A 1 72 ? -13.913 -0.794 22.033 1.00 65.50 72 ASN A O 1
ATOM 558 N N . LYS A 1 73 ? -15.777 -0.455 20.877 1.00 72.44 73 LYS A N 1
ATOM 559 C CA . LYS A 1 73 ? -16.424 -1.664 21.415 1.00 72.44 73 LYS A CA 1
ATOM 560 C C . LYS A 1 73 ? -15.679 -2.952 21.081 1.00 72.44 73 LYS A C 1
ATOM 562 O O . LYS A 1 73 ? -15.642 -3.858 21.904 1.00 72.44 73 LYS A O 1
ATOM 567 N N . VAL A 1 74 ? -15.147 -3.060 19.865 1.00 72.75 74 VAL A N 1
ATOM 568 C CA . VAL A 1 74 ? -14.341 -4.212 19.450 1.00 72.75 74 VAL A CA 1
ATOM 569 C C . VAL A 1 74 ? -13.004 -4.208 20.190 1.00 72.75 74 VAL A C 1
ATOM 571 O O . VAL A 1 74 ? -12.614 -5.254 20.693 1.00 72.75 74 VAL A O 1
ATOM 574 N N . TYR A 1 75 ? -12.341 -3.057 20.319 1.00 65.69 75 TYR A N 1
ATOM 575 C CA . TYR A 1 75 ? -11.122 -2.900 21.113 1.00 65.69 75 TYR A CA 1
ATOM 576 C C . TYR A 1 75 ? -11.356 -3.242 22.580 1.00 65.69 75 TYR A C 1
ATOM 578 O O . TYR A 1 75 ? -10.624 -4.067 23.102 1.00 65.69 75 TYR A O 1
ATOM 586 N N . ASP A 1 76 ? -12.397 -2.704 23.208 1.00 71.94 76 ASP A N 1
ATOM 587 C CA . ASP A 1 76 ? -12.781 -2.972 24.594 1.00 71.94 76 ASP A CA 1
ATOM 588 C C . ASP A 1 76 ? -13.096 -4.462 24.788 1.00 71.94 76 ASP A C 1
ATOM 590 O O . ASP A 1 76 ? -12.622 -5.079 25.736 1.00 71.94 76 ASP A O 1
ATOM 594 N N . TRP A 1 77 ? -13.832 -5.079 23.854 1.00 79.62 77 TRP A N 1
ATOM 595 C CA . TRP A 1 77 ? -14.114 -6.518 23.881 1.00 79.62 77 TRP A CA 1
ATOM 596 C C . TRP A 1 77 ? -12.840 -7.362 23.772 1.00 79.62 77 TRP A C 1
ATOM 598 O O . TRP A 1 77 ? -12.730 -8.408 24.410 1.00 79.62 77 TRP A O 1
ATOM 608 N N . PHE A 1 78 ? -11.882 -6.928 22.954 1.00 64.44 78 PHE A N 1
ATOM 609 C CA . PHE A 1 78 ? -10.595 -7.596 22.812 1.00 64.44 78 PHE A CA 1
ATOM 610 C C . PHE A 1 78 ? -9.684 -7.358 24.022 1.00 64.44 78 PHE A C 1
ATOM 612 O O . PHE A 1 78 ? -9.032 -8.299 24.459 1.00 64.44 78 PHE A O 1
ATOM 619 N N . GLU A 1 79 ? -9.657 -6.156 24.592 1.00 74.88 79 GLU A N 1
ATOM 620 C CA . GLU A 1 79 ? -8.901 -5.819 25.802 1.00 74.88 79 GLU A CA 1
ATOM 621 C C . GLU A 1 79 ? -9.386 -6.664 26.983 1.00 74.88 79 GLU A C 1
ATOM 623 O O . GLU A 1 79 ? -8.591 -7.305 27.663 1.00 74.88 79 GLU A O 1
ATOM 628 N N . GLU A 1 80 ? -10.705 -6.786 27.146 1.00 77.94 80 GLU A N 1
ATOM 629 C CA . GLU A 1 80 ? -11.332 -7.579 28.207 1.00 77.94 80 GLU A CA 1
ATOM 630 C C . GLU A 1 80 ? -11.096 -9.096 28.047 1.00 77.94 80 GLU A C 1
ATOM 632 O O . GLU A 1 80 ? -11.268 -9.872 28.990 1.00 77.94 80 GLU A O 1
ATOM 637 N N . ARG A 1 81 ? -10.702 -9.552 26.850 1.00 71.94 81 ARG A N 1
ATOM 638 C CA . ARG A 1 81 ? -10.470 -10.973 26.539 1.00 71.94 81 ARG A CA 1
ATOM 639 C C . ARG A 1 81 ? -9.006 -11.358 26.390 1.00 71.94 81 ARG A C 1
ATOM 641 O O . ARG A 1 81 ? -8.691 -12.529 26.597 1.00 71.94 81 ARG A O 1
ATOM 648 N N . LEU A 1 82 ? -8.150 -10.428 25.984 1.00 63.47 82 LEU A N 1
ATOM 649 C CA . LEU A 1 82 ? -6.767 -10.687 25.589 1.00 63.47 82 LEU A CA 1
ATOM 650 C C . LEU A 1 82 ? -5.743 -9.761 26.261 1.00 63.47 82 LEU A C 1
ATOM 652 O O . LEU A 1 82 ? -4.561 -9.963 26.005 1.00 63.47 82 LEU A O 1
ATOM 656 N N . GLU A 1 83 ? -6.159 -8.788 27.085 1.00 69.44 83 GLU A N 1
ATOM 657 C CA . GLU A 1 83 ? -5.275 -7.817 27.761 1.00 69.44 83 GLU A CA 1
ATOM 658 C C . GLU A 1 83 ? -4.254 -7.194 26.789 1.00 69.44 83 GLU A C 1
ATOM 660 O O . GLU A 1 83 ? -3.034 -7.312 26.951 1.00 69.44 83 GLU A O 1
ATOM 665 N N . ILE A 1 84 ? -4.746 -6.570 25.712 1.00 65.06 84 ILE A N 1
ATOM 666 C CA . ILE A 1 84 ? -3.894 -6.060 24.631 1.00 65.06 84 ILE A CA 1
ATOM 667 C C . ILE A 1 84 ? -2.911 -5.008 25.156 1.00 65.06 84 ILE A C 1
ATOM 669 O O . ILE A 1 84 ? -1.782 -4.970 24.666 1.00 65.06 84 ILE A O 1
ATOM 673 N N . GLN A 1 85 ? -3.264 -4.218 26.175 1.00 61.56 85 GLN A N 1
ATOM 674 C CA . GLN A 1 85 ? -2.324 -3.288 26.811 1.00 61.56 85 GLN A CA 1
ATOM 675 C C . GLN A 1 85 ? -1.164 -4.012 27.499 1.00 61.56 85 GLN A C 1
ATOM 677 O O . GLN A 1 85 ? -0.022 -3.593 27.336 1.00 61.56 85 GLN A O 1
ATOM 682 N N . ALA A 1 86 ? -1.409 -5.137 28.176 1.00 69.19 86 ALA A N 1
ATOM 683 C CA . ALA A 1 86 ? -0.341 -5.930 28.787 1.00 69.19 86 ALA A CA 1
ATOM 684 C C . ALA A 1 86 ? 0.577 -6.567 27.729 1.00 69.19 86 ALA A C 1
ATOM 686 O O . ALA A 1 86 ? 1.792 -6.625 27.912 1.00 69.19 86 ALA A O 1
ATOM 687 N N . ILE A 1 87 ? 0.018 -6.995 26.592 1.00 66.44 87 ILE A N 1
ATOM 688 C CA . ILE A 1 87 ? 0.786 -7.529 25.458 1.00 66.44 87 ILE A CA 1
ATOM 689 C C . ILE A 1 87 ? 1.592 -6.418 24.772 1.00 66.44 87 ILE A C 1
ATOM 691 O O . ILE A 1 87 ? 2.759 -6.618 24.444 1.00 66.44 87 ILE A O 1
ATOM 695 N N . ALA A 1 88 ? 1.002 -5.242 24.555 1.00 64.69 88 ALA A N 1
ATOM 696 C CA . ALA A 1 88 ? 1.675 -4.098 23.948 1.00 64.69 88 ALA A CA 1
ATOM 697 C C . ALA A 1 88 ? 2.797 -3.561 24.848 1.00 64.69 88 ALA A C 1
ATOM 699 O O . ALA A 1 88 ? 3.895 -3.280 24.361 1.00 64.69 88 ALA A O 1
ATOM 700 N N . ASP A 1 89 ? 2.563 -3.487 26.155 1.00 65.44 89 ASP A N 1
A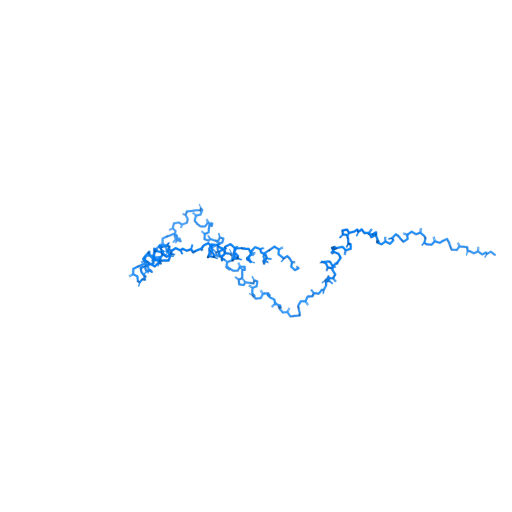TOM 701 C CA . ASP A 1 89 ? 3.564 -3.091 27.142 1.00 65.44 89 ASP A CA 1
ATOM 702 C C . ASP A 1 89 ? 4.659 -4.155 27.303 1.00 65.44 89 ASP A C 1
ATOM 704 O O . ASP A 1 89 ? 5.817 -3.794 27.492 1.00 65.44 89 ASP A O 1
ATOM 708 N N . ASP A 1 90 ? 4.359 -5.452 27.158 1.00 69.12 90 ASP A N 1
ATOM 709 C CA . ASP A 1 90 ? 5.372 -6.522 27.111 1.00 69.12 90 ASP A CA 1
ATOM 710 C C . ASP A 1 90 ? 6.202 -6.475 25.815 1.00 69.12 90 ASP A C 1
ATOM 712 O O . ASP A 1 90 ? 7.424 -6.635 25.848 1.00 69.12 90 ASP A O 1
ATOM 716 N N . ILE A 1 91 ? 5.568 -6.192 24.670 1.00 62.50 91 ILE A N 1
ATOM 717 C CA . ILE A 1 91 ? 6.245 -6.026 23.374 1.00 62.50 91 ILE A CA 1
ATOM 718 C C . ILE A 1 91 ? 7.133 -4.776 23.372 1.00 62.50 91 ILE A C 1
ATOM 720 O O . ILE A 1 91 ? 8.206 -4.806 22.776 1.00 62.50 91 ILE A O 1
ATOM 724 N N . THR A 1 92 ? 6.718 -3.688 24.027 1.00 57.12 92 THR A N 1
ATOM 725 C CA . THR A 1 92 ? 7.462 -2.416 24.048 1.00 57.12 92 THR A CA 1
ATOM 726 C C . THR A 1 92 ? 8.489 -2.321 25.181 1.00 57.12 92 THR A C 1
ATOM 728 O O . THR A 1 92 ? 9.541 -1.714 24.973 1.00 57.12 92 THR A O 1
ATOM 731 N N . ASN A 1 93 ? 8.265 -2.960 26.340 1.00 63.59 93 ASN A N 1
ATOM 732 C CA . ASN A 1 93 ? 9.278 -3.082 27.403 1.00 63.59 93 ASN A CA 1
ATOM 733 C C . ASN A 1 93 ? 10.372 -4.097 27.070 1.00 63.59 93 ASN A C 1
ATOM 735 O O . ASN A 1 93 ? 11.504 -3.956 27.543 1.00 63.59 93 ASN A O 1
ATOM 739 N N . LYS A 1 94 ? 10.086 -5.113 26.245 1.00 56.31 94 LYS A N 1
ATOM 740 C CA . LYS A 1 94 ? 11.146 -5.898 25.608 1.00 56.31 94 LYS A CA 1
ATOM 741 C C . LYS A 1 94 ? 11.806 -5.011 24.572 1.00 56.31 94 LYS A C 1
ATOM 743 O O . LYS A 1 94 ? 11.309 -4.916 23.461 1.00 56.31 94 LYS A O 1
ATOM 748 N N . TYR A 1 95 ? 12.906 -4.366 24.975 1.00 51.97 95 TYR A N 1
ATOM 749 C CA . TYR A 1 95 ? 13.774 -3.506 24.165 1.00 51.97 95 TYR A CA 1
ATOM 750 C C . TYR A 1 95 ? 13.671 -3.872 22.684 1.00 51.97 95 TYR A C 1
ATOM 752 O O . TYR A 1 95 ? 14.308 -4.828 22.245 1.00 51.97 95 TYR A O 1
ATOM 760 N N . VAL A 1 96 ? 12.810 -3.163 21.945 1.00 55.38 96 VAL A N 1
ATOM 761 C CA . VAL A 1 96 ? 12.542 -3.454 20.539 1.00 55.38 96 VAL A CA 1
ATOM 762 C C . VAL A 1 96 ? 13.790 -3.005 19.806 1.00 55.38 96 VAL A C 1
ATOM 764 O O . VAL A 1 96 ? 14.024 -1.798 19.684 1.00 55.38 96 VAL A O 1
ATOM 767 N N . PRO A 1 97 ? 14.675 -3.925 19.398 1.00 50.38 97 PRO A N 1
ATOM 768 C CA . PRO A 1 97 ? 15.997 -3.494 19.012 1.00 50.38 97 PRO A CA 1
ATOM 769 C C . PRO A 1 97 ? 15.874 -2.743 17.682 1.00 50.38 97 PRO A C 1
ATOM 771 O O . PRO A 1 97 ? 14.923 -2.975 16.929 1.00 50.38 97 PRO A O 1
ATOM 774 N N . PRO A 1 98 ? 16.821 -1.855 17.344 1.00 55.81 98 PRO A N 1
ATOM 775 C CA . PRO A 1 98 ? 16.742 -1.012 16.146 1.00 55.81 98 PRO A CA 1
ATOM 776 C C . PRO A 1 98 ? 16.485 -1.795 14.843 1.00 55.81 98 PRO A C 1
ATOM 778 O O . PRO A 1 98 ? 15.991 -1.224 13.873 1.00 55.81 98 PRO A O 1
ATOM 781 N N . HIS A 1 99 ? 16.729 -3.112 14.834 1.00 53.44 99 HIS A N 1
ATOM 782 C CA . HIS A 1 99 ? 16.373 -4.010 13.739 1.00 53.44 99 HIS A CA 1
ATOM 783 C C . HIS A 1 99 ? 14.856 -4.148 13.479 1.00 53.44 99 HIS A C 1
ATOM 785 O O . HIS A 1 99 ? 14.477 -4.348 12.333 1.00 53.44 99 HIS A O 1
ATOM 791 N N . VAL A 1 100 ? 13.972 -4.017 14.478 1.00 54.25 100 VAL A N 1
ATOM 792 C CA . VAL A 1 100 ? 12.503 -4.134 14.308 1.00 54.25 100 VAL A CA 1
ATOM 793 C C . VAL A 1 100 ? 11.886 -2.822 13.816 1.00 54.25 100 VAL A C 1
ATOM 795 O O . VAL A 1 100 ? 10.977 -2.840 12.990 1.00 54.25 100 VAL A O 1
ATOM 798 N N . ASN A 1 101 ? 12.434 -1.673 14.224 1.00 52.16 101 ASN A N 1
ATOM 799 C CA . ASN A 1 101 ? 12.098 -0.386 13.604 1.00 52.16 101 ASN A CA 1
ATOM 800 C C . ASN A 1 101 ? 12.545 -0.365 12.125 1.00 52.16 101 ASN A C 1
ATOM 802 O O . ASN A 1 101 ? 11.852 0.151 11.254 1.00 52.16 101 ASN A O 1
ATOM 806 N N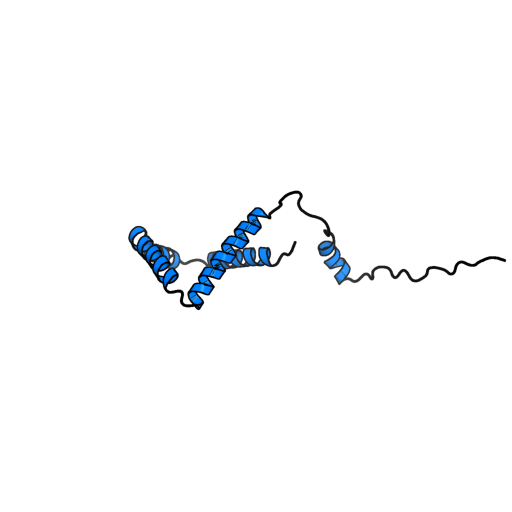 . ILE A 1 102 ? 13.660 -1.041 11.822 1.00 50.91 102 ILE A N 1
ATOM 807 C CA . ILE A 1 102 ? 14.087 -1.366 10.457 1.00 50.91 102 ILE A CA 1
ATOM 808 C C . ILE A 1 102 ? 13.108 -2.305 9.743 1.00 50.91 102 ILE A C 1
ATOM 810 O O . ILE A 1 102 ? 12.892 -2.097 8.560 1.00 50.91 102 ILE A O 1
ATOM 814 N N . PHE A 1 103 ? 12.459 -3.268 10.408 1.00 49.78 103 PHE A N 1
ATOM 815 C CA . PHE A 1 103 ? 11.397 -4.082 9.792 1.00 49.78 103 PHE A CA 1
ATOM 816 C C . PHE A 1 103 ? 10.129 -3.273 9.475 1.00 49.78 103 PHE A C 1
ATOM 818 O O . PHE A 1 103 ? 9.553 -3.478 8.411 1.00 49.78 103 PHE A O 1
ATOM 825 N N . TYR A 1 104 ? 9.722 -2.320 10.321 1.00 57.53 104 TYR A N 1
ATOM 826 C CA . TYR A 1 104 ? 8.627 -1.388 10.004 1.00 57.53 104 TYR A CA 1
ATOM 827 C C . TYR A 1 104 ? 8.997 -0.429 8.867 1.00 57.53 104 TYR A C 1
ATOM 829 O O . TYR A 1 104 ? 8.207 -0.233 7.945 1.00 57.53 104 TYR A O 1
ATOM 837 N N . CYS A 1 105 ? 10.223 0.102 8.872 1.00 61.56 105 CYS A N 1
ATOM 838 C CA . CYS A 1 105 ? 10.752 0.888 7.760 1.00 61.56 105 CYS A CA 1
ATOM 839 C C . CYS A 1 105 ? 10.871 0.060 6.476 1.00 61.56 105 CYS A C 1
ATOM 841 O O . CYS A 1 105 ? 10.511 0.556 5.421 1.00 61.56 105 CYS A O 1
ATOM 843 N N . LEU A 1 106 ? 11.315 -1.198 6.531 1.00 55.47 106 LEU A N 1
ATOM 844 C CA . LEU A 1 106 ? 11.410 -2.096 5.374 1.00 55.47 106 LEU A CA 1
ATOM 845 C C . LEU A 1 106 ? 10.034 -2.552 4.888 1.00 55.47 106 LEU A C 1
ATOM 847 O O . LEU A 1 106 ? 9.856 -2.693 3.688 1.00 55.47 106 LEU A O 1
ATOM 851 N N . GLY A 1 107 ? 9.054 -2.730 5.777 1.00 64.69 107 GLY A N 1
ATOM 852 C CA . GLY A 1 107 ? 7.654 -2.969 5.418 1.00 64.69 107 GLY A CA 1
ATOM 853 C C . GLY A 1 107 ? 7.032 -1.753 4.732 1.00 64.69 107 GLY A C 1
ATOM 854 O O . GLY A 1 107 ? 6.391 -1.891 3.692 1.00 64.69 107 GLY A O 1
ATOM 855 N N . GLY A 1 108 ? 7.317 -0.553 5.245 1.00 61.34 108 GLY A N 1
ATOM 856 C CA . GLY A 1 108 ? 6.976 0.716 4.610 1.00 61.34 108 GLY A CA 1
ATOM 857 C C . GLY A 1 108 ? 7.675 0.901 3.263 1.00 61.34 108 GLY A C 1
ATOM 858 O O . GLY A 1 108 ? 7.020 1.253 2.293 1.00 61.34 108 GLY A O 1
ATOM 859 N N . ILE A 1 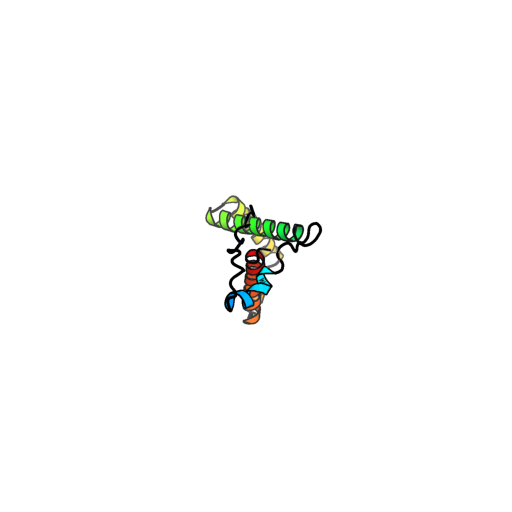109 ? 8.970 0.594 3.151 1.00 60.09 109 ILE A N 1
ATOM 860 C CA . ILE A 1 109 ? 9.751 0.689 1.907 1.00 60.09 109 ILE A CA 1
ATOM 861 C C . ILE A 1 109 ? 9.314 -0.382 0.905 1.00 60.09 109 ILE A C 1
ATOM 863 O O . ILE A 1 109 ? 9.208 -0.067 -0.267 1.00 60.09 109 ILE A O 1
ATOM 867 N N . ALA A 1 110 ? 8.987 -1.606 1.321 1.00 61.50 110 ALA A N 1
ATOM 868 C CA . ALA A 1 110 ? 8.459 -2.648 0.440 1.00 61.50 110 ALA A CA 1
ATOM 869 C C . ALA A 1 110 ? 7.080 -2.260 -0.108 1.00 61.50 110 ALA A C 1
ATOM 871 O O . ALA A 1 110 ? 6.856 -2.366 -1.310 1.00 61.50 110 ALA A O 1
ATOM 872 N N . LEU A 1 111 ? 6.195 -1.723 0.742 1.00 57.03 111 LEU A N 1
ATOM 873 C CA . LEU A 1 111 ? 4.914 -1.149 0.326 1.00 57.03 111 LEU A CA 1
ATOM 874 C C . LEU A 1 111 ? 5.125 0.041 -0.627 1.00 57.03 111 LEU A C 1
ATOM 876 O O . LEU A 1 111 ? 4.491 0.114 -1.675 1.00 57.03 111 LEU A O 1
ATOM 880 N N . THR A 1 112 ? 6.068 0.936 -0.317 1.00 55.31 112 THR A N 1
ATOM 881 C CA . THR A 1 112 ? 6.386 2.110 -1.145 1.00 55.31 112 THR A CA 1
ATOM 882 C C . THR A 1 112 ? 7.036 1.711 -2.471 1.00 55.31 112 THR A C 1
ATOM 884 O O . THR A 1 112 ? 6.690 2.280 -3.491 1.00 55.31 112 THR A O 1
ATOM 887 N N . CYS A 1 113 ? 7.920 0.710 -2.512 1.00 53.41 113 CYS A N 1
ATOM 888 C CA . CYS A 1 113 ? 8.557 0.192 -3.729 1.00 53.41 113 CYS A CA 1
ATOM 889 C C . CYS A 1 113 ? 7.588 -0.616 -4.597 1.00 53.41 113 CYS A C 1
ATOM 891 O O . CYS A 1 113 ? 7.750 -0.627 -5.814 1.00 53.41 113 CYS A O 1
ATOM 893 N N . PHE A 1 114 ? 6.579 -1.258 -4.001 1.00 54.53 114 PHE A N 1
ATOM 894 C CA . PHE A 1 114 ? 5.488 -1.901 -4.735 1.00 54.53 114 PHE A CA 1
ATOM 895 C C . PHE A 1 114 ? 4.534 -0.865 -5.350 1.00 54.53 114 PHE A C 1
ATOM 897 O O . PHE A 1 114 ? 4.007 -1.084 -6.433 1.00 54.53 114 PHE A O 1
ATOM 904 N N . LEU A 1 115 ? 4.348 0.283 -4.685 1.00 51.78 115 LEU A N 1
ATOM 905 C CA . LEU A 1 115 ? 3.557 1.414 -5.187 1.00 51.78 115 LEU A CA 1
ATOM 906 C C . LEU A 1 115 ? 4.337 2.326 -6.156 1.00 51.78 115 LEU A C 1
ATOM 908 O O . LEU A 1 115 ? 3.732 2.950 -7.022 1.00 51.78 115 LEU A O 1
ATOM 912 N N . ALA A 1 116 ? 5.663 2.418 -6.013 1.00 46.31 116 ALA A N 1
ATOM 913 C CA . ALA A 1 116 ? 6.545 3.285 -6.799 1.00 46.31 116 ALA A CA 1
ATOM 914 C C . ALA A 1 116 ? 7.284 2.562 -7.935 1.00 46.31 116 ALA A C 1
ATOM 916 O O . ALA A 1 116 ? 7.927 3.235 -8.736 1.00 46.31 116 ALA A O 1
ATOM 917 N N . SER A 1 117 ? 7.208 1.228 -8.024 1.00 39.00 117 SER A N 1
ATOM 918 C CA . SER A 1 117 ? 7.545 0.505 -9.254 1.00 39.00 117 SER A CA 1
ATOM 919 C C . SER A 1 117 ? 6.293 0.458 -10.125 1.00 39.00 117 SER A C 1
ATOM 921 O O . SER A 1 117 ? 5.441 -0.404 -9.897 1.00 39.00 117 SER A O 1
ATOM 923 N N . PRO A 1 118 ? 6.138 1.355 -11.116 1.00 49.75 118 PRO A N 1
ATOM 924 C CA . PRO A 1 118 ? 5.285 1.020 -12.233 1.00 49.75 118 PRO A CA 1
ATOM 925 C C . PRO A 1 118 ? 5.971 -0.168 -12.915 1.00 49.75 118 PRO A C 1
ATOM 927 O O . PRO A 1 118 ? 7.153 -0.095 -13.254 1.00 49.75 118 PRO A O 1
ATOM 930 N N . PHE A 1 119 ? 5.268 -1.284 -13.056 1.00 50.38 119 PHE A N 1
ATOM 931 C CA . PHE A 1 119 ? 5.519 -2.087 -14.245 1.00 50.38 119 PHE A CA 1
ATOM 932 C C . PHE A 1 119 ? 5.035 -1.284 -15.454 1.00 50.38 119 PHE A C 1
ATOM 934 O O . PHE A 1 119 ? 3.954 -0.658 -15.336 1.00 50.38 119 PHE A O 1
#

Sequence (119 aa):
MATQTVEDSSRSGPRRTVVGDLLKPLNSEYGKVAPGWGTTPLMGIAMALFTIFLSIILEIYNSGILWFTYLNKVYDWFEERLEIQAIADDITNKYVPPHVNIFYCLGGIALTCFLASPF

InterPro domains:
  IPR001056 Photosystem II reaction centre protein H [MF_00752] (13-73)
  IPR001056 Photosystem II reaction centre protein H [NF002728] (15-66)
  IPR001056 Photosystem II reaction centre protein H [PF00737] (16-66)
  IPR001056 Photosystem II reaction centre protein H [PTHR34469] (1-66)
  IPR016174 Di-haem cytochrome, transmembrane [SSF81342] (75-115)
  IPR027387 Cytochrome b/b6-like domain superfamily [G3DSA:1.20.810.10] (67-117)
  IPR036863 Photosystem II reaction centre protein H superfamily [G3DSA:1.20.5.880] (1-64)
  IPR036863 Photosystem II reaction centre protein H superfamily [SSF161025] (14-66)

Secondary structure (DSSP, 8-state):
------------PPPP-HHHHHHGGGGS-TT---STTTTHHHHHHHHHHHHHHHHHHHHHHTT-HHHHHHHHHHHHHHHHHH-HHHHHHHHHHS---HHHHHHHHHHHHHHHHHHH---

Solvent-accessible surface area (backbone atoms only — not comparable to full-atom values): 7378 Å² total; per-residue (Å²): 140,83,85,80,79,79,76,90,82,76,80,80,69,86,82,86,43,77,66,53,66,68,48,41,71,80,67,62,60,75,90,73,72,69,78,84,68,66,60,52,68,59,52,50,52,52,50,51,55,50,51,53,52,52,49,52,56,49,36,61,71,69,63,38,65,68,57,56,52,51,51,46,49,52,48,52,55,43,37,78,72,63,42,50,67,61,53,50,50,51,56,59,68,46,75,68,50,76,68,55,61,45,48,54,49,48,50,50,46,52,54,46,50,62,70,67,48,77,128

Organism: Medicago truncatula (NCBI:txid3880)

Mean predicted aligned error: 17.46 Å

pLDDT: mean 70.1, std 15.27, range [36.28, 93.25]

Radius of gyration: 28.01 Å; Cα contacts (8 Å, |Δi|>4): 11; chains: 1; bounding box: 48×28×99 Å

Nearest PDB structures (foldseek):
  9fmd-assembly1_J  TM=2.230E-01  e=6.824E+00  Homo sapiens

Foldseek 3Di:
DDDDPPDPPDPPPDDDDPVCVVCVVVPVCPPDDDPDCPCVVVVVVLVVVVVVVVVVVVCVVVVVVVCVVVVVVVVVVCCVVPVVVVVVCVCVVPPCDVVVVVVVVVVVVVSVCVVPDDD